Protein AF-A0A3D3JLF5-F1 (afdb_monomer)

Foldseek 3Di:
DEPVPDDPVRNLVLLVQLVNAADEQDDEQADPDPPDHSCVSQCVSQVVRVVVCVVHRYYYYDGDHEDDDVVRPVPPGTHYDDPVVRVVVVVVCVVVVDSPNDDPPPDD

Sequence (108 aa):
MRWESLTMPDFARAVIDCDGVGIIPIGVLEPHSTHMPLGTDMFESHWVACKAAEREPALVFPQYCWGINHEAMHLPGSLVIKADEATGAMMREFQGAALRPVNPWVQD

Structure (mmCIF, N/CA/C/O backbone):
data_AF-A0A3D3JLF5-F1
#
_entry.id   AF-A0A3D3JLF5-F1
#
loop_
_atom_site.group_PDB
_atom_site.id
_atom_site.type_symbol
_atom_site.label_atom_id
_atom_site.label_alt_id
_atom_site.label_comp_id
_atom_site.label_asym_id
_atom_site.label_entity_id
_atom_site.label_seq_id
_atom_site.pdbx_PDB_ins_code
_atom_site.Cartn_x
_atom_site.Cartn_y
_atom_site.Cartn_z
_atom_site.occupancy
_atom_site.B_iso_or_equiv
_atom_site.auth_seq_id
_atom_site.auth_comp_id
_atom_site.auth_asym_id
_atom_site.auth_atom_id
_atom_site.pdbx_PDB_model_num
ATOM 1 N N . MET A 1 1 ? -4.258 -3.089 9.757 1.00 90.25 1 MET A N 1
ATOM 2 C CA . MET A 1 1 ? -5.437 -3.884 9.355 1.00 90.25 1 MET A CA 1
ATOM 3 C C . MET A 1 1 ? -5.665 -3.710 7.855 1.00 90.25 1 MET A C 1
ATOM 5 O O . MET A 1 1 ? -5.924 -2.593 7.439 1.00 90.25 1 MET A O 1
ATOM 9 N N . ARG A 1 2 ? -5.454 -4.748 7.031 1.00 95.56 2 ARG A N 1
ATOM 10 C CA . ARG A 1 2 ? -5.474 -4.633 5.555 1.00 95.56 2 ARG A CA 1
ATOM 11 C C . ARG A 1 2 ? -6.904 -4.572 5.027 1.00 95.56 2 ARG A C 1
ATOM 13 O O . ARG A 1 2 ? -7.624 -5.553 5.194 1.00 95.56 2 ARG A O 1
ATOM 20 N N . TRP A 1 3 ? -7.294 -3.457 4.414 1.00 93.50 3 TRP A N 1
ATOM 21 C CA . TRP A 1 3 ? -8.661 -3.210 3.949 1.00 93.50 3 TRP A CA 1
ATOM 22 C C . TRP A 1 3 ? -9.144 -4.302 2.996 1.00 93.50 3 TRP A C 1
ATOM 24 O O . TRP A 1 3 ? -10.218 -4.862 3.189 1.00 93.50 3 TRP A O 1
ATOM 34 N N . GLU A 1 4 ? -8.349 -4.635 1.982 1.00 93.56 4 GLU A N 1
ATOM 35 C CA . GLU A 1 4 ? -8.694 -5.580 0.915 1.00 93.56 4 GLU A CA 1
ATOM 36 C C . GLU A 1 4 ? -8.942 -7.015 1.399 1.00 93.56 4 GLU A C 1
ATOM 38 O O . GLU A 1 4 ? -9.464 -7.836 0.64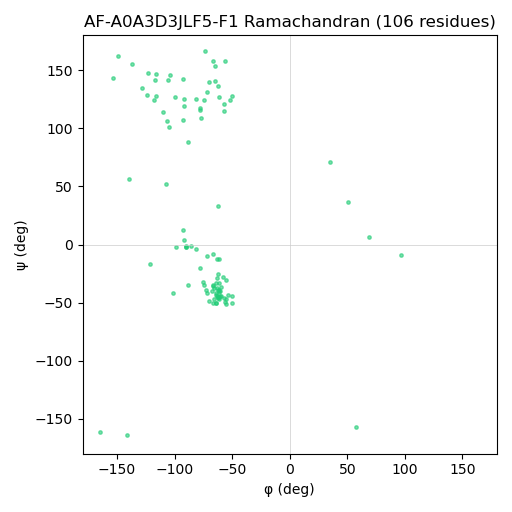8 1.00 93.56 4 GLU A O 1
ATOM 43 N N . SER A 1 5 ? -8.573 -7.313 2.645 1.00 96.38 5 SER A N 1
ATOM 44 C CA . SER A 1 5 ? -8.777 -8.615 3.277 1.00 96.38 5 SER A CA 1
ATOM 45 C C . SER A 1 5 ? -10.008 -8.663 4.189 1.00 96.38 5 SER A C 1
ATOM 47 O O . SER A 1 5 ? -10.272 -9.712 4.774 1.00 96.38 5 SER A O 1
ATOM 49 N N . LEU A 1 6 ? -10.734 -7.554 4.358 1.00 94.62 6 LEU A N 1
ATOM 50 C CA . LEU A 1 6 ? -11.903 -7.469 5.235 1.00 94.62 6 LEU A CA 1
ATOM 51 C C . LEU A 1 6 ? -13.194 -7.751 4.465 1.00 94.62 6 LEU A C 1
ATOM 53 O O . LEU A 1 6 ? -13.378 -7.309 3.330 1.00 94.62 6 LEU A O 1
ATOM 57 N N . THR A 1 7 ? -14.129 -8.443 5.113 1.00 94.62 7 THR A N 1
ATOM 58 C CA . THR A 1 7 ? -15.521 -8.457 4.653 1.00 94.62 7 THR A CA 1
ATOM 59 C C . THR A 1 7 ? -16.191 -7.114 4.965 1.00 94.62 7 THR A C 1
ATOM 61 O O . THR A 1 7 ? -15.667 -6.312 5.736 1.00 94.62 7 THR A O 1
ATOM 64 N N . MET A 1 8 ? -17.366 -6.845 4.387 1.00 92.06 8 MET A N 1
ATOM 65 C CA . MET A 1 8 ? -18.092 -5.595 4.658 1.00 92.06 8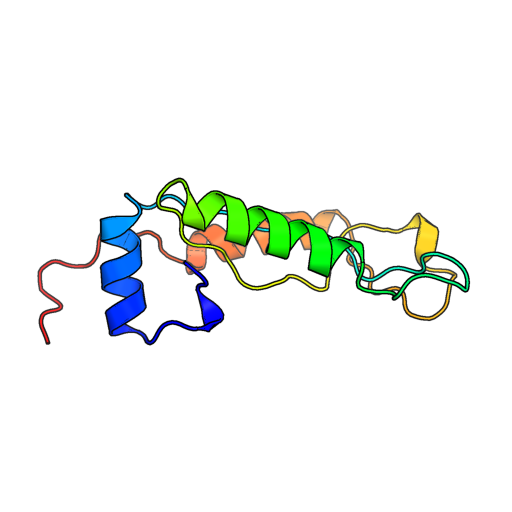 MET A CA 1
ATOM 66 C C . MET A 1 8 ? -18.367 -5.372 6.166 1.00 92.06 8 MET A C 1
ATOM 68 O O . MET A 1 8 ? -18.059 -4.279 6.648 1.00 92.06 8 MET A O 1
ATOM 72 N N . PRO A 1 9 ? -18.857 -6.367 6.939 1.00 92.69 9 PRO A N 1
ATOM 73 C CA . PRO A 1 9 ? -19.035 -6.198 8.384 1.00 92.69 9 PRO A CA 1
ATOM 74 C C . PRO A 1 9 ? -17.718 -5.974 9.138 1.00 92.69 9 PRO A C 1
ATOM 76 O O . PRO A 1 9 ? -17.648 -5.097 10.002 1.00 92.69 9 PRO A O 1
ATOM 79 N N . ASP A 1 10 ? -16.658 -6.710 8.783 1.00 94.81 10 ASP A N 1
ATOM 80 C CA . ASP A 1 10 ? -15.340 -6.543 9.412 1.00 94.81 10 ASP A CA 1
ATOM 81 C C . ASP A 1 10 ? -14.769 -5.150 9.139 1.00 94.81 10 ASP A C 1
ATOM 83 O O . ASP A 1 10 ? -14.172 -4.539 10.021 1.00 94.81 10 ASP A O 1
ATOM 87 N N . PHE A 1 11 ? -14.995 -4.615 7.938 1.00 92.56 11 PHE A N 1
ATOM 88 C CA . PHE A 1 11 ? -14.612 -3.257 7.581 1.00 92.56 11 PHE A CA 1
ATOM 89 C C . PHE A 1 11 ? -15.352 -2.209 8.425 1.00 92.56 11 PHE A C 1
ATOM 91 O O . PHE A 1 11 ? -14.733 -1.278 8.937 1.00 92.56 11 PHE A O 1
ATOM 98 N N . ALA A 1 12 ? -16.660 -2.360 8.640 1.00 89.81 12 ALA A N 1
ATOM 99 C CA . ALA A 1 12 ? -17.405 -1.43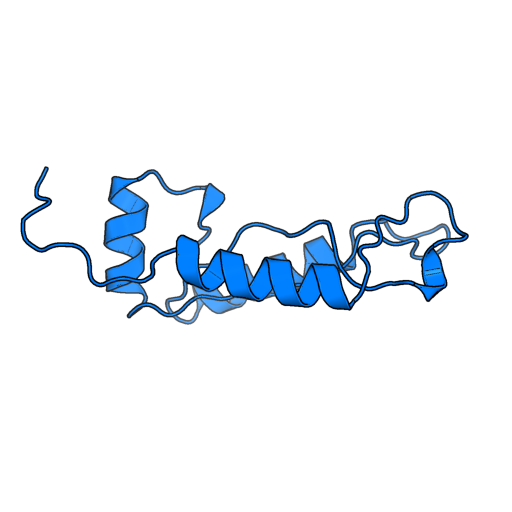5 9.497 1.00 89.81 12 ALA A CA 1
ATOM 100 C C . ALA A 1 12 ? -16.874 -1.438 10.944 1.00 89.81 12 ALA A C 1
ATOM 102 O O . ALA A 1 12 ? -16.755 -0.380 11.564 1.00 89.81 12 ALA A O 1
ATOM 103 N N . ARG A 1 13 ? -16.506 -2.616 11.468 1.00 92.69 13 ARG A N 1
ATOM 104 C CA . ARG A 1 13 ? -15.871 -2.750 12.787 1.00 92.69 13 ARG A CA 1
ATOM 105 C C . ARG A 1 13 ? -14.486 -2.103 12.819 1.00 92.69 13 ARG A C 1
ATOM 107 O O . ARG A 1 13 ? -14.202 -1.316 13.715 1.00 92.69 13 ARG A O 1
ATOM 114 N N . ALA A 1 14 ? -13.675 -2.381 11.804 1.00 93.19 14 ALA A N 1
ATOM 115 C CA . ALA A 1 14 ? -12.330 -1.854 11.633 1.00 93.19 14 ALA A CA 1
ATOM 116 C C . ALA A 1 14 ? -12.253 -0.329 11.702 1.00 93.19 14 ALA A C 1
ATOM 118 O O . ALA A 1 14 ? -11.348 0.216 12.329 1.00 93.19 14 ALA A O 1
ATOM 119 N N . VAL A 1 15 ? -13.198 0.362 11.058 1.00 90.69 15 VAL A N 1
ATOM 120 C CA . VAL A 1 15 ? -13.260 1.830 11.054 1.00 90.69 15 VAL A CA 1
ATOM 121 C C . VAL A 1 15 ? -13.416 2.376 12.473 1.00 90.69 15 VAL A C 1
ATOM 123 O O . VAL A 1 15 ? -12.780 3.372 12.807 1.00 90.69 15 VAL A O 1
ATOM 126 N N . ILE A 1 16 ? -14.224 1.718 13.308 1.00 91.38 16 ILE A N 1
ATOM 127 C CA . ILE A 1 16 ? -14.421 2.100 14.712 1.00 91.38 16 ILE A CA 1
ATOM 128 C C . ILE A 1 16 ? -13.150 1.812 15.517 1.00 91.38 16 ILE A C 1
ATOM 130 O O . ILE A 1 16 ? -12.669 2.689 16.227 1.00 91.38 16 ILE A O 1
ATOM 134 N N . ASP A 1 17 ? -12.587 0.610 15.375 1.00 92.38 17 ASP A N 1
ATOM 135 C CA . ASP A 1 17 ? -11.396 0.182 16.121 1.00 92.38 17 ASP A CA 1
ATOM 136 C C . ASP A 1 17 ? -10.157 1.035 15.794 1.00 92.38 17 ASP A C 1
ATOM 138 O O . ASP A 1 17 ? -9.274 1.202 16.633 1.00 92.38 17 ASP A O 1
ATOM 142 N N . CYS A 1 18 ? -10.097 1.584 14.578 1.00 92.75 18 CYS A N 1
ATOM 143 C CA . CYS A 1 18 ? -9.029 2.473 14.127 1.00 92.75 18 CYS A CA 1
ATOM 144 C C . CYS A 1 18 ? -9.329 3.964 14.363 1.00 92.75 18 CYS A C 1
ATOM 146 O O . CYS A 1 18 ? -8.558 4.793 13.894 1.00 92.75 18 CYS A O 1
ATOM 148 N N . ASP A 1 19 ? -10.442 4.331 15.009 1.00 90.00 19 ASP A N 1
ATOM 149 C CA . ASP A 1 19 ? -10.892 5.730 15.175 1.00 90.00 19 ASP A CA 1
ATOM 150 C C . ASP A 1 19 ? -10.915 6.524 13.850 1.00 90.00 19 ASP A C 1
ATOM 152 O O . ASP A 1 19 ? -10.532 7.690 13.755 1.00 90.00 19 ASP A O 1
ATOM 156 N N . GLY A 1 20 ? -11.292 5.847 12.763 1.00 87.25 20 GLY A N 1
ATOM 157 C CA . GLY A 1 20 ? -11.272 6.410 11.414 1.00 87.25 20 GLY A CA 1
ATOM 158 C C . GLY A 1 20 ? -9.875 6.678 10.836 1.00 87.25 20 GLY A C 1
ATOM 159 O O . GLY A 1 20 ? -9.779 7.235 9.744 1.00 87.25 20 GLY A O 1
ATOM 160 N N . VAL A 1 21 ? -8.787 6.288 11.502 1.00 91.88 21 VAL A N 1
ATOM 161 C CA . VAL A 1 21 ? -7.421 6.466 10.993 1.00 91.88 21 VAL A CA 1
ATOM 162 C C . VAL A 1 21 ? -7.133 5.466 9.873 1.00 91.88 21 VAL A C 1
ATOM 164 O O . VAL A 1 21 ? -7.238 4.247 10.040 1.00 91.88 21 VAL A O 1
ATOM 167 N N . GLY A 1 22 ? -6.724 5.996 8.719 1.00 92.19 22 GLY A N 1
ATOM 168 C CA . GLY A 1 22 ? -6.309 5.224 7.552 1.00 92.19 22 GLY A CA 1
ATOM 169 C C . GLY A 1 22 ? -4.894 5.573 7.089 1.00 92.19 22 GLY A C 1
ATOM 170 O O . GLY A 1 22 ? -4.465 6.722 7.185 1.00 92.19 22 GLY A O 1
ATOM 171 N N . ILE A 1 23 ? -4.179 4.583 6.554 1.00 93.69 23 ILE A N 1
ATOM 172 C CA . ILE A 1 23 ? -2.869 4.731 5.915 1.00 93.69 23 ILE A CA 1
ATOM 173 C C . ILE A 1 23 ? -3.014 4.360 4.445 1.00 93.69 23 ILE A C 1
ATOM 175 O O . ILE A 1 23 ? -3.471 3.266 4.116 1.00 93.69 23 ILE A O 1
ATOM 179 N N . ILE A 1 24 ? -2.568 5.254 3.568 1.00 91.75 24 ILE A N 1
ATOM 180 C CA . ILE A 1 24 ? -2.529 5.026 2.125 1.00 91.75 24 ILE A CA 1
ATOM 181 C C . ILE A 1 24 ? -1.076 4.814 1.717 1.00 91.75 24 ILE A C 1
ATOM 183 O O . ILE A 1 24 ? -0.296 5.771 1.714 1.00 91.75 24 ILE A O 1
ATOM 187 N N . PR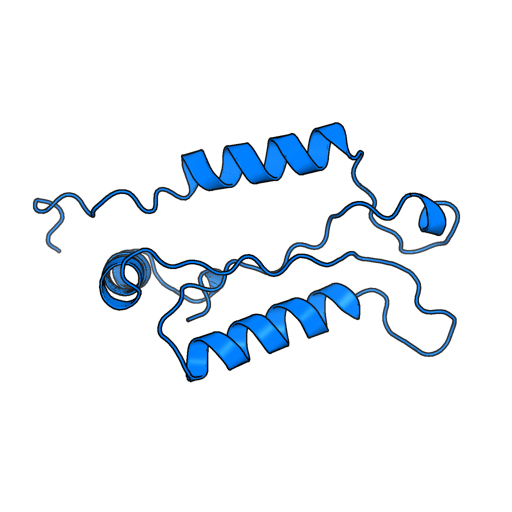O A 1 25 ? -0.687 3.570 1.404 1.00 92.69 25 PRO A N 1
ATOM 188 C CA . PRO A 1 25 ? 0.650 3.290 0.919 1.00 92.69 25 PRO A CA 1
ATOM 189 C C . PRO A 1 25 ? 0.754 3.698 -0.552 1.00 92.69 25 PRO A C 1
ATOM 191 O O . PRO A 1 25 ? 0.178 3.055 -1.428 1.00 92.69 25 PRO A O 1
ATOM 194 N N . ILE A 1 26 ? 1.489 4.777 -0.815 1.00 89.94 26 ILE A N 1
ATOM 195 C CA . ILE A 1 26 ? 1.764 5.260 -2.170 1.00 89.94 26 ILE A CA 1
ATOM 196 C C . ILE A 1 26 ? 3.161 4.811 -2.596 1.00 89.94 26 ILE A C 1
ATOM 198 O O . ILE A 1 26 ? 4.145 5.078 -1.907 1.00 89.94 26 ILE A O 1
ATOM 202 N N . GLY A 1 27 ? 3.226 4.170 -3.759 1.00 90.56 27 GLY A N 1
ATOM 203 C CA . GLY A 1 27 ? 4.450 3.853 -4.487 1.00 90.56 27 GLY A CA 1
ATOM 204 C C . GLY A 1 27 ? 4.225 4.026 -5.989 1.00 90.56 27 GLY A C 1
ATOM 205 O O . GLY A 1 27 ? 3.242 4.639 -6.411 1.00 90.56 27 GLY A O 1
ATOM 206 N N . VAL A 1 28 ? 5.119 3.468 -6.799 1.00 92.38 28 VAL A N 1
ATOM 207 C CA . VAL A 1 28 ? 4.994 3.417 -8.262 1.00 92.38 28 VAL A CA 1
ATOM 208 C C . VAL A 1 28 ? 5.395 2.039 -8.778 1.00 92.38 28 VAL A C 1
ATOM 210 O O . VAL A 1 28 ? 6.150 1.315 -8.131 1.00 92.38 28 VAL A O 1
ATOM 213 N N . LEU A 1 29 ? 4.878 1.670 -9.950 1.00 93.94 29 LEU A N 1
ATOM 214 C CA . LEU A 1 29 ? 5.401 0.543 -10.713 1.00 93.94 29 LEU A CA 1
ATOM 215 C C . LEU A 1 29 ? 6.446 1.090 -11.685 1.00 93.94 29 LEU A C 1
ATOM 217 O O . LEU A 1 29 ? 6.098 1.779 -12.652 1.00 93.94 29 LEU A O 1
ATOM 221 N N . GLU A 1 30 ? 7.719 0.827 -11.409 1.00 94.56 30 GLU A N 1
ATOM 222 C CA . GLU A 1 30 ? 8.828 1.425 -12.147 1.00 94.56 30 GLU A CA 1
ATOM 223 C C . GLU A 1 30 ? 10.062 0.521 -12.228 1.00 94.56 30 GLU A C 1
ATOM 225 O O . GLU A 1 30 ? 10.189 -0.422 -11.462 1.00 94.56 30 GLU A O 1
ATOM 230 N N . PRO A 1 31 ? 10.995 0.766 -13.156 1.00 95.00 31 PRO A N 1
ATOM 231 C CA . PRO A 1 31 ? 12.179 -0.049 -13.325 1.00 95.00 31 PRO A CA 1
ATOM 232 C C . PRO A 1 31 ? 13.260 0.329 -12.317 1.00 95.00 31 PRO A C 1
ATOM 234 O O . PRO A 1 31 ? 13.772 1.445 -12.315 1.00 95.00 31 PRO A O 1
ATOM 237 N N . HIS A 1 32 ? 13.729 -0.668 -11.573 1.00 95.00 32 HIS A N 1
ATOM 238 C CA . HIS A 1 32 ? 14.846 -0.544 -10.639 1.00 95.00 32 HIS A CA 1
ATOM 239 C C . HIS A 1 32 ? 16.108 -1.239 -11.176 1.00 95.00 32 HIS A C 1
ATOM 241 O O . HIS A 1 32 ? 16.733 -2.075 -10.518 1.00 95.00 32 HIS A O 1
ATOM 247 N N . SER A 1 33 ? 16.494 -0.892 -12.411 1.00 92.06 33 SER A N 1
ATOM 248 C CA . SER A 1 33 ? 17.584 -1.549 -13.156 1.00 92.06 33 SER A CA 1
ATOM 249 C C . SER A 1 33 ? 17.339 -3.065 -13.331 1.00 92.06 33 SER A C 1
ATOM 251 O O . SER A 1 33 ? 16.200 -3.521 -13.344 1.00 92.06 33 SER A O 1
ATOM 253 N N . THR A 1 34 ? 18.385 -3.866 -13.546 1.00 94.88 34 THR A N 1
ATOM 254 C CA . THR A 1 34 ? 18.281 -5.297 -13.895 1.00 94.88 34 THR A CA 1
ATOM 255 C C . THR A 1 34 ? 18.156 -6.244 -12.700 1.00 94.88 34 THR A C 1
ATOM 257 O O . THR A 1 34 ? 18.096 -7.456 -12.894 1.00 94.88 34 THR A O 1
ATOM 260 N N . HIS A 1 35 ? 18.168 -5.726 -11.471 1.00 96.44 35 HIS A N 1
ATOM 261 C CA . HIS A 1 35 ? 18.363 -6.533 -10.263 1.00 96.44 35 HIS A CA 1
ATOM 262 C C . HIS A 1 35 ? 17.215 -6.442 -9.254 1.00 96.44 35 HIS A C 1
ATOM 264 O O . HIS A 1 35 ? 17.131 -7.306 -8.383 1.00 96.44 35 HIS A O 1
ATOM 270 N N . MET A 1 36 ? 16.338 -5.440 -9.360 1.00 97.38 36 MET A N 1
ATOM 271 C CA . MET A 1 36 ? 15.178 -5.293 -8.482 1.00 97.38 36 MET A CA 1
ATOM 272 C C . MET A 1 36 ? 13.859 -5.411 -9.264 1.00 97.38 36 MET A C 1
ATOM 274 O O . MET A 1 36 ? 13.800 -5.030 -10.436 1.00 97.38 36 MET A O 1
ATOM 278 N N . PRO A 1 37 ? 12.796 -5.965 -8.648 1.00 96.75 37 PRO A N 1
ATOM 279 C CA . PRO A 1 37 ? 11.474 -6.045 -9.265 1.00 96.75 37 PRO A CA 1
ATOM 280 C C . PRO A 1 37 ? 10.846 -4.670 -9.509 1.00 96.75 37 PRO A C 1
ATOM 282 O O . PRO A 1 37 ? 11.058 -3.745 -8.733 1.00 96.75 37 PRO A O 1
ATOM 285 N N . LEU A 1 38 ? 9.957 -4.583 -10.504 1.00 95.62 38 LEU A N 1
ATOM 286 C CA . LEU A 1 38 ? 9.287 -3.325 -10.863 1.00 95.62 38 LEU A CA 1
ATOM 287 C C . LEU A 1 38 ? 8.398 -2.735 -9.750 1.00 95.62 38 LEU A C 1
ATOM 289 O O . LEU A 1 38 ? 8.088 -1.550 -9.728 1.00 95.62 38 LEU A O 1
ATOM 293 N N . GLY A 1 39 ? 7.906 -3.596 -8.859 1.00 95.12 39 GLY A N 1
ATOM 294 C CA . GLY A 1 39 ? 6.964 -3.231 -7.800 1.00 95.12 39 GLY A CA 1
ATOM 295 C C . GLY A 1 39 ? 7.623 -2.867 -6.475 1.00 95.12 39 GLY A C 1
ATOM 296 O O . GLY A 1 39 ? 6.916 -2.832 -5.472 1.00 95.12 39 GLY A O 1
ATOM 297 N N . THR A 1 40 ? 8.945 -2.661 -6.440 1.00 95.81 40 THR A N 1
ATOM 298 C CA . THR A 1 40 ? 9.702 -2.467 -5.189 1.00 95.81 40 THR A CA 1
ATOM 299 C C . THR A 1 40 ? 9.058 -1.402 -4.299 1.00 95.81 40 THR A C 1
ATOM 301 O O . THR A 1 40 ? 8.723 -1.689 -3.151 1.00 95.81 40 THR A O 1
ATOM 304 N N . ASP A 1 41 ? 8.750 -0.228 -4.847 1.00 94.62 41 ASP A N 1
ATOM 305 C CA . ASP A 1 41 ? 8.147 0.880 -4.100 1.00 94.62 41 ASP A CA 1
ATOM 306 C C . ASP A 1 41 ? 6.760 0.535 -3.539 1.00 94.62 41 ASP A C 1
ATOM 308 O O . ASP A 1 41 ? 6.420 0.888 -2.407 1.00 94.62 41 ASP A O 1
ATOM 312 N N . MET A 1 42 ? 5.945 -0.188 -4.312 1.00 93.88 42 MET A N 1
ATOM 313 C CA . MET A 1 42 ? 4.615 -0.632 -3.883 1.00 93.88 42 MET A CA 1
ATOM 314 C C . MET A 1 42 ? 4.698 -1.671 -2.762 1.00 93.88 42 MET A C 1
ATOM 316 O O . MET A 1 42 ? 3.881 -1.677 -1.836 1.00 93.88 42 MET A O 1
ATOM 320 N N . PHE A 1 43 ? 5.661 -2.589 -2.864 1.00 95.56 43 PHE A N 1
ATOM 321 C CA . PHE A 1 43 ? 5.872 -3.633 -1.871 1.00 95.56 43 PHE A CA 1
ATOM 322 C C . PHE A 1 43 ? 6.344 -3.030 -0.557 1.00 95.56 43 PHE A C 1
ATOM 324 O O . PHE A 1 43 ? 5.725 -3.290 0.474 1.00 95.56 43 PHE A O 1
ATOM 331 N N . GLU A 1 44 ? 7.365 -2.178 -0.604 1.00 96.19 44 GLU A N 1
ATOM 332 C CA . GLU A 1 44 ? 7.938 -1.542 0.580 1.00 96.19 44 GLU A CA 1
ATOM 333 C C . GLU A 1 44 ? 6.935 -0.613 1.268 1.00 96.19 44 GLU A C 1
ATOM 335 O O . GLU A 1 44 ? 6.682 -0.763 2.465 1.00 96.19 44 GLU A O 1
ATOM 340 N N . SER A 1 45 ? 6.288 0.295 0.528 1.00 95.69 45 SER A N 1
ATOM 341 C CA . SER A 1 45 ? 5.328 1.249 1.109 1.00 95.69 45 SER A CA 1
ATOM 342 C C . SER A 1 45 ? 4.184 0.549 1.848 1.00 95.69 45 SER A C 1
ATOM 344 O O . SER A 1 45 ? 3.862 0.895 2.988 1.00 95.69 45 SER A O 1
ATOM 346 N N . HIS A 1 46 ? 3.594 -0.482 1.246 1.00 96.38 46 HIS A N 1
ATOM 347 C CA . HIS A 1 46 ? 2.507 -1.231 1.869 1.00 96.38 46 HIS A CA 1
ATOM 348 C C . HIS A 1 46 ? 2.985 -2.163 2.978 1.00 96.38 46 HIS A C 1
ATOM 350 O O . HIS A 1 46 ? 2.283 -2.315 3.979 1.00 96.38 46 HIS A O 1
ATOM 356 N N . TRP A 1 47 ? 4.170 -2.765 2.850 1.00 97.12 47 TRP A N 1
ATOM 357 C CA . TRP A 1 47 ? 4.748 -3.561 3.929 1.00 97.12 47 TRP A CA 1
ATOM 358 C C . TRP A 1 47 ? 4.983 -2.701 5.174 1.00 97.12 47 TRP A C 1
ATOM 360 O O . TRP A 1 47 ? 4.551 -3.080 6.265 1.00 97.12 47 TRP A O 1
ATOM 370 N N . VAL A 1 48 ? 5.568 -1.509 5.013 1.00 97.38 48 VAL A N 1
ATOM 371 C CA . VAL A 1 48 ? 5.767 -0.547 6.107 1.00 97.38 48 VAL A CA 1
ATOM 372 C C . VAL A 1 48 ? 4.428 -0.100 6.693 1.00 97.38 48 VAL A C 1
ATOM 374 O O . VAL A 1 48 ? 4.278 -0.109 7.915 1.00 97.38 48 VAL A O 1
ATOM 377 N N . ALA A 1 49 ? 3.434 0.225 5.861 1.00 97.31 49 ALA A N 1
ATOM 378 C CA . ALA A 1 49 ? 2.095 0.595 6.328 1.00 97.31 49 ALA A CA 1
ATOM 379 C C . ALA A 1 49 ? 1.438 -0.528 7.149 1.00 97.31 49 ALA A C 1
ATOM 381 O O . ALA A 1 49 ? 0.910 -0.283 8.235 1.00 97.31 49 ALA A O 1
ATOM 382 N N . CYS A 1 50 ? 1.529 -1.775 6.681 1.00 97.31 50 CYS A N 1
ATOM 383 C CA . CYS A 1 50 ? 1.052 -2.943 7.420 1.00 97.31 50 CYS A CA 1
ATOM 384 C C . CYS A 1 50 ? 1.777 -3.100 8.759 1.00 97.31 50 CYS A C 1
ATOM 386 O O . CYS A 1 50 ? 1.123 -3.329 9.774 1.00 97.31 50 CYS A O 1
ATOM 388 N N . LYS A 1 51 ? 3.104 -2.932 8.783 1.00 98.06 51 LYS A N 1
ATOM 389 C CA . LYS A 1 51 ? 3.912 -3.023 10.007 1.00 98.06 51 LYS A CA 1
ATOM 390 C C . LYS A 1 51 ? 3.628 -1.903 11.000 1.00 98.06 51 LYS A C 1
ATOM 392 O O . LYS A 1 51 ? 3.658 -2.149 12.204 1.00 98.06 51 LYS A O 1
ATOM 397 N N . ALA A 1 52 ? 3.326 -0.699 10.525 1.00 97.25 52 ALA A N 1
ATOM 398 C CA . ALA A 1 52 ? 2.847 0.385 11.375 1.00 97.25 52 ALA A CA 1
ATOM 399 C C . ALA A 1 52 ? 1.488 0.026 11.993 1.00 97.25 52 ALA A C 1
ATOM 401 O O . ALA A 1 52 ? 1.313 0.160 13.201 1.00 97.25 52 ALA A O 1
ATOM 402 N N . ALA A 1 53 ? 0.581 -0.538 11.192 1.00 96.75 53 ALA A N 1
ATOM 403 C CA . ALA A 1 53 ? -0.749 -0.942 11.636 1.00 96.75 53 ALA A CA 1
ATOM 404 C C . ALA A 1 53 ? -0.780 -2.185 12.553 1.00 96.75 53 ALA A C 1
ATOM 406 O O . ALA A 1 53 ? -1.829 -2.518 13.101 1.00 96.75 53 ALA A O 1
ATOM 407 N N . GLU A 1 54 ? 0.342 -2.900 12.696 1.00 95.75 54 GLU A N 1
ATOM 408 C CA . GLU A 1 54 ? 0.544 -3.920 13.739 1.00 95.75 54 GLU A CA 1
ATOM 409 C C . GLU A 1 54 ? 0.871 -3.291 15.105 1.00 95.75 54 GLU A C 1
ATOM 411 O O . GLU A 1 54 ? 0.729 -3.956 16.129 1.00 95.75 54 GLU A O 1
ATOM 416 N N . ARG A 1 55 ? 1.339 -2.034 15.130 1.00 96.94 55 ARG A N 1
ATOM 417 C CA . ARG A 1 55 ? 1.757 -1.318 16.346 1.00 96.94 55 ARG A CA 1
ATOM 418 C C . ARG A 1 55 ? 0.704 -0.332 16.832 1.00 96.94 55 ARG A C 1
ATOM 420 O O . ARG A 1 55 ? 0.472 -0.261 18.029 1.00 96.94 55 ARG A O 1
ATOM 427 N N . GLU A 1 56 ? 0.085 0.393 15.907 1.00 96.62 56 GLU A N 1
ATOM 428 C CA . GLU A 1 56 ? -0.958 1.380 16.185 1.00 96.62 56 GLU A CA 1
ATOM 429 C C . GLU A 1 56 ? -2.180 1.103 15.299 1.00 96.62 56 GLU A C 1
ATOM 431 O O . GLU A 1 56 ? -2.001 0.855 14.103 1.00 96.62 56 GLU A O 1
ATOM 436 N N . PRO A 1 57 ? -3.416 1.122 15.833 1.00 94.94 57 PRO A N 1
ATOM 437 C CA . PRO A 1 57 ? -4.615 0.846 15.047 1.00 94.94 57 PRO A CA 1
ATOM 438 C C . PRO A 1 57 ? -4.763 1.785 13.845 1.00 94.94 57 PRO A C 1
ATOM 440 O O . PRO A 1 57 ? -4.946 2.991 13.990 1.00 94.94 57 PRO A O 1
ATOM 443 N N . ALA A 1 58 ? -4.692 1.212 12.643 1.00 96.12 58 ALA A N 1
ATOM 444 C CA . ALA A 1 58 ? -4.970 1.910 11.397 1.00 96.12 58 ALA A CA 1
ATOM 445 C C . ALA A 1 58 ? -5.454 0.949 10.299 1.00 96.12 58 ALA A C 1
ATOM 447 O O . ALA A 1 58 ? -4.962 -0.186 10.147 1.00 96.12 58 ALA A O 1
ATOM 448 N N . LEU A 1 59 ? -6.393 1.437 9.488 1.00 95.31 59 LEU A N 1
ATOM 449 C CA . LEU A 1 59 ? -6.833 0.793 8.254 1.00 95.31 59 LEU A CA 1
ATOM 450 C C . LEU A 1 59 ? -5.811 1.056 7.148 1.00 95.31 59 LEU A C 1
ATOM 452 O O . LEU A 1 59 ? -5.582 2.194 6.755 1.00 95.31 59 LEU A O 1
ATOM 456 N N . VAL A 1 60 ? -5.192 0.003 6.629 1.00 95.81 60 VAL A N 1
ATOM 457 C CA . VAL A 1 60 ? -4.242 0.103 5.518 1.00 95.81 60 VAL A CA 1
ATOM 458 C C . VAL A 1 60 ? -5.013 -0.093 4.226 1.00 95.81 60 VAL A C 1
ATOM 460 O O . VAL A 1 60 ? -5.639 -1.137 4.039 1.00 95.81 60 VAL A O 1
ATOM 463 N N . PHE A 1 61 ? -4.987 0.917 3.363 1.00 93.69 61 PHE A N 1
ATOM 464 C CA . PHE A 1 61 ? -5.592 0.852 2.039 1.00 93.69 61 PHE A CA 1
ATOM 465 C C . PHE A 1 61 ? -4.855 -0.167 1.155 1.00 93.69 61 PHE A C 1
ATOM 467 O O . PHE A 1 61 ? -3.678 -0.452 1.405 1.00 93.69 61 PHE A O 1
ATOM 474 N N . PRO A 1 62 ? -5.518 -0.685 0.105 1.00 91.44 62 PRO A N 1
ATOM 475 C CA . PRO A 1 62 ? -4.881 -1.596 -0.836 1.00 91.44 62 PRO A CA 1
ATOM 476 C C . PRO A 1 62 ? -3.626 -0.985 -1.474 1.00 91.44 62 PRO A C 1
ATOM 478 O O . PRO A 1 62 ? -3.478 0.233 -1.566 1.00 91.44 62 PRO A O 1
ATOM 481 N N . GLN A 1 63 ? -2.732 -1.840 -1.972 1.00 89.06 63 GLN A N 1
ATOM 482 C CA . GLN A 1 63 ? -1.584 -1.397 -2.767 1.00 89.06 63 GLN A CA 1
ATOM 483 C C . GLN A 1 63 ? -2.025 -0.695 -4.054 1.00 89.06 63 GLN A C 1
ATOM 485 O O . GLN A 1 63 ? -2.737 -1.276 -4.873 1.00 89.06 63 GLN A O 1
ATOM 490 N N . TYR A 1 64 ? -1.509 0.512 -4.272 1.00 84.56 64 TYR A N 1
ATOM 491 C CA . TYR A 1 64 ? -1.685 1.258 -5.513 1.00 84.56 64 TYR A CA 1
ATOM 492 C C . TYR A 1 64 ? -0.544 0.958 -6.479 1.00 84.56 64 TYR A C 1
ATOM 494 O O . TYR A 1 64 ? 0.622 1.125 -6.132 1.00 84.56 64 TYR A O 1
ATOM 502 N N . CYS A 1 65 ? -0.870 0.518 -7.698 1.00 81.94 65 CYS A N 1
ATOM 503 C CA . CYS A 1 65 ? 0.133 0.265 -8.740 1.00 81.94 65 CYS A CA 1
ATOM 504 C C . CYS A 1 65 ? 0.441 1.473 -9.622 1.00 81.94 65 CYS A C 1
ATOM 506 O O . CYS A 1 65 ? 1.293 1.396 -10.505 1.00 81.94 65 CYS A O 1
ATOM 508 N N . TRP A 1 66 ? -0.246 2.584 -9.387 1.00 80.00 66 TRP A N 1
ATOM 509 C CA . TRP A 1 66 ? -0.111 3.805 -10.154 1.00 80.00 66 TRP A CA 1
ATOM 510 C C . TRP A 1 66 ? 0.404 4.944 -9.285 1.00 80.00 66 TRP A C 1
ATOM 512 O O . TRP A 1 66 ? -0.024 5.134 -8.149 1.00 80.00 66 TRP A O 1
ATOM 522 N N . GLY A 1 67 ? 1.268 5.759 -9.873 1.00 82.00 67 GLY A N 1
ATOM 523 C CA . GLY A 1 67 ? 1.725 6.999 -9.273 1.00 82.00 67 GLY A CA 1
ATOM 524 C C . GLY A 1 67 ? 2.392 7.888 -10.312 1.00 82.00 67 GLY A C 1
ATOM 525 O O . GLY A 1 67 ? 2.167 7.739 -11.518 1.00 82.00 67 GLY A O 1
ATOM 526 N N . ILE A 1 68 ? 3.178 8.844 -9.829 1.00 86.69 68 ILE A N 1
ATOM 527 C CA . ILE A 1 68 ? 3.829 9.854 -10.660 1.00 86.69 68 ILE A CA 1
ATOM 528 C C . ILE A 1 68 ? 5.314 9.497 -10.775 1.00 86.69 68 ILE A C 1
ATOM 530 O O . ILE A 1 68 ? 6.090 9.776 -9.870 1.00 86.69 68 ILE A O 1
ATOM 534 N N . ASN A 1 69 ? 5.709 8.906 -11.901 1.00 88.62 69 ASN A N 1
ATOM 535 C CA . ASN A 1 69 ? 7.095 8.545 -12.232 1.00 88.62 69 ASN A CA 1
ATOM 536 C C . ASN A 1 69 ? 7.405 8.844 -13.707 1.00 88.62 69 ASN A C 1
ATOM 538 O O . ASN A 1 69 ? 7.812 7.986 -14.491 1.00 88.62 69 ASN A O 1
ATOM 542 N N . HIS A 1 70 ? 7.202 10.101 -14.106 1.00 88.19 70 HIS A N 1
ATOM 543 C CA . HIS A 1 70 ? 7.401 10.547 -15.488 1.00 88.19 70 HIS A CA 1
ATOM 544 C C . HIS A 1 70 ? 8.801 10.242 -16.041 1.00 88.19 70 HIS A C 1
ATOM 546 O O . HIS A 1 70 ? 8.951 9.974 -17.234 1.00 88.19 70 HIS A O 1
ATOM 552 N N . GLU A 1 71 ? 9.812 10.228 -15.178 1.00 89.25 71 GLU A N 1
ATOM 553 C CA . GLU A 1 71 ? 11.199 9.972 -15.561 1.00 89.25 71 GLU A CA 1
ATOM 554 C C . GLU A 1 71 ? 11.396 8.560 -16.122 1.00 89.25 71 GLU A C 1
ATOM 556 O O . GLU A 1 71 ? 12.151 8.374 -17.074 1.00 89.25 71 GLU A O 1
ATOM 561 N N . ALA A 1 72 ? 10.643 7.580 -15.620 1.00 90.00 72 ALA A N 1
ATOM 562 C CA . ALA A 1 72 ? 10.739 6.184 -16.027 1.00 90.00 72 ALA A CA 1
ATOM 563 C C . ALA A 1 72 ? 9.814 5.808 -17.200 1.00 90.00 72 ALA A C 1
ATOM 565 O O . ALA A 1 72 ? 9.849 4.667 -17.659 1.00 90.00 72 ALA A O 1
ATOM 566 N N . MET A 1 73 ? 9.000 6.732 -17.734 1.00 91.06 73 MET A N 1
ATOM 567 C CA . MET A 1 73 ? 8.017 6.436 -18.800 1.00 91.06 73 MET A CA 1
ATOM 568 C C . MET A 1 73 ? 8.626 5.839 -20.071 1.00 91.06 73 MET A C 1
ATOM 570 O O . MET A 1 73 ? 7.952 5.132 -20.813 1.00 91.06 73 MET A O 1
ATOM 574 N N . HIS A 1 74 ? 9.887 6.160 -20.350 1.00 92.56 74 HIS A N 1
ATOM 575 C CA . HIS A 1 74 ? 10.592 5.686 -21.536 1.00 92.56 74 HIS A CA 1
ATOM 576 C C . HIS A 1 74 ? 11.152 4.262 -21.376 1.00 92.56 74 HIS A C 1
ATOM 578 O O . HIS A 1 74 ? 11.719 3.717 -22.323 1.00 92.56 74 HIS A O 1
ATOM 584 N N . LEU A 1 75 ? 11.009 3.664 -20.190 1.00 94.50 75 LEU A N 1
ATOM 585 C CA . LEU A 1 75 ? 11.530 2.347 -19.855 1.00 94.50 75 LEU A CA 1
ATOM 586 C C 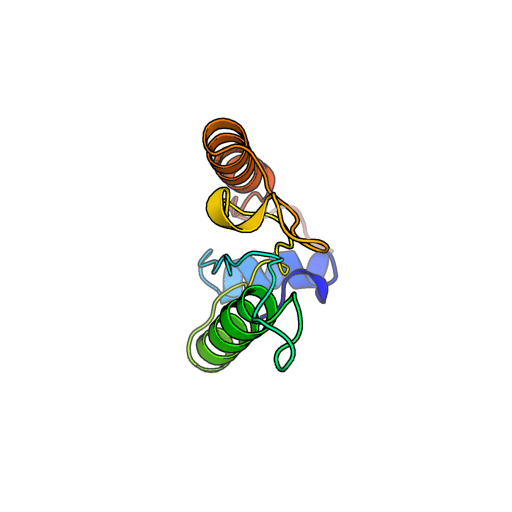. LEU A 1 75 ? 10.395 1.304 -19.798 1.00 94.50 75 LEU A C 1
ATOM 588 O O . LEU A 1 75 ? 9.300 1.608 -19.319 1.00 94.50 75 LEU A O 1
ATOM 592 N N . PRO A 1 76 ? 10.626 0.061 -20.266 1.00 93.62 76 PRO A N 1
ATOM 593 C CA . PRO A 1 76 ? 9.615 -0.993 -20.223 1.00 93.62 76 PRO A CA 1
ATOM 594 C C . PRO A 1 76 ? 9.202 -1.359 -18.793 1.00 93.62 76 PRO A C 1
ATOM 596 O O . PRO A 1 76 ? 10.054 -1.563 -17.932 1.00 93.62 76 PRO A O 1
ATOM 599 N N . GLY A 1 77 ? 7.895 -1.527 -18.575 1.00 91.56 77 GLY A N 1
ATOM 600 C CA . GLY A 1 77 ? 7.332 -1.971 -17.295 1.00 91.56 77 GLY A CA 1
ATOM 601 C C . GLY A 1 77 ? 6.831 -0.851 -16.381 1.00 91.56 77 GLY A C 1
ATOM 602 O O . GLY A 1 77 ? 6.148 -1.150 -15.405 1.00 91.56 77 GLY A O 1
ATOM 603 N N . SER A 1 78 ? 7.101 0.414 -16.710 1.00 92.50 78 SER A N 1
ATOM 604 C CA . SER A 1 78 ? 6.593 1.565 -15.958 1.00 92.50 78 SER A CA 1
ATOM 605 C C . SER A 1 78 ? 5.089 1.766 -16.165 1.00 92.50 78 SER A C 1
ATOM 607 O O . SER A 1 78 ? 4.627 1.832 -17.307 1.00 92.50 78 SER A O 1
ATOM 609 N N . LEU A 1 79 ? 4.332 1.936 -15.077 1.00 91.31 79 LEU A N 1
ATOM 610 C CA . LEU A 1 79 ? 2.942 2.405 -15.120 1.00 91.31 79 LEU A CA 1
ATOM 611 C C . LEU A 1 79 ? 2.864 3.817 -14.540 1.00 91.31 79 LEU A C 1
ATOM 613 O O . LEU A 1 79 ? 3.082 4.009 -13.347 1.00 91.31 79 LEU A O 1
ATOM 617 N N . VAL A 1 80 ? 2.531 4.793 -15.387 1.00 88.25 80 VAL A N 1
ATOM 618 C CA . VAL A 1 80 ? 2.613 6.217 -15.035 1.00 88.25 80 VAL A CA 1
ATOM 619 C C . VAL A 1 80 ? 1.265 6.897 -15.228 1.00 88.25 80 VAL A C 1
ATOM 621 O O . VAL A 1 80 ? 0.674 6.819 -16.307 1.00 88.25 80 VAL A O 1
ATOM 624 N N . ILE A 1 81 ? 0.799 7.602 -14.198 1.00 86.69 81 ILE A N 1
ATOM 625 C CA . ILE A 1 81 ? -0.366 8.492 -14.270 1.00 86.69 81 ILE A CA 1
ATOM 626 C C . ILE A 1 81 ? 0.111 9.947 -14.315 1.00 86.69 81 ILE A C 1
ATOM 628 O O . ILE A 1 81 ? 1.118 10.312 -13.706 1.00 86.69 81 ILE A O 1
ATOM 632 N N . LYS A 1 82 ? -0.618 10.805 -15.039 1.00 82.19 82 LYS A N 1
ATOM 633 C CA . LYS A 1 82 ? -0.345 12.248 -15.050 1.00 82.19 82 LYS A CA 1
ATOM 634 C C . LYS A 1 82 ? -0.585 12.851 -13.668 1.00 82.19 82 LYS A C 1
ATOM 636 O O . LYS A 1 82 ? -1.585 12.544 -13.026 1.00 82.19 82 LYS A O 1
ATOM 641 N N . ALA A 1 83 ? 0.271 13.778 -13.247 1.00 77.31 83 ALA A N 1
ATOM 642 C CA . ALA A 1 83 ? 0.190 14.391 -11.917 1.00 77.31 83 ALA A CA 1
ATOM 643 C C . ALA A 1 83 ? -1.213 14.922 -11.535 1.00 77.31 83 ALA A C 1
ATOM 645 O O . ALA A 1 83 ? -1.704 14.648 -10.435 1.00 77.31 83 ALA A O 1
ATOM 646 N N . ASP A 1 84 ? -1.893 15.609 -12.458 1.00 78.94 84 ASP A N 1
ATOM 647 C CA . ASP A 1 84 ? -3.239 16.155 -12.224 1.00 78.94 84 ASP A CA 1
ATOM 648 C C . ASP A 1 84 ? -4.301 15.055 -12.048 1.00 78.94 84 ASP A C 1
ATOM 650 O O . ASP A 1 84 ? -5.222 15.173 -11.234 1.00 78.94 84 ASP A O 1
ATOM 654 N N . GLU A 1 85 ? -4.159 13.948 -12.778 1.00 79.44 85 GLU A N 1
ATOM 655 C CA . GLU A 1 85 ? -5.059 12.797 -12.692 1.00 79.44 85 GLU A CA 1
ATOM 656 C C . GLU A 1 85 ? -4.846 12.028 -11.382 1.00 79.44 85 GLU A C 1
ATOM 658 O O . GLU A 1 85 ? -5.827 11.671 -10.728 1.00 79.44 85 GLU A O 1
ATOM 663 N N . ALA A 1 86 ? -3.589 11.842 -10.961 1.00 76.50 86 ALA A N 1
ATOM 664 C CA . ALA A 1 86 ? -3.234 11.162 -9.713 1.00 76.50 86 ALA A CA 1
ATOM 665 C C . ALA A 1 86 ? -3.779 11.906 -8.486 1.00 76.50 86 ALA A C 1
ATOM 667 O O . ALA A 1 86 ? -4.406 11.306 -7.611 1.00 76.50 86 ALA A O 1
ATOM 668 N N . THR A 1 87 ? -3.609 13.229 -8.458 1.00 72.75 87 THR A N 1
ATOM 669 C CA . THR A 1 87 ? -4.124 14.077 -7.373 1.00 72.75 87 THR A CA 1
ATOM 670 C C . THR A 1 87 ? -5.650 14.016 -7.309 1.00 72.75 87 THR A C 1
ATOM 672 O O . THR A 1 87 ? -6.229 13.825 -6.239 1.00 72.75 87 THR A O 1
ATOM 675 N N . GLY A 1 88 ? -6.321 14.120 -8.460 1.00 73.88 88 GLY A N 1
ATOM 676 C CA . GLY A 1 88 ? -7.778 14.031 -8.529 1.00 73.88 88 GLY A CA 1
ATOM 677 C C . GLY A 1 88 ? -8.324 12.651 -8.147 1.00 73.88 88 GLY A C 1
ATOM 678 O O . GLY A 1 88 ? -9.379 12.573 -7.518 1.00 73.88 88 GLY A O 1
ATOM 679 N N . ALA A 1 89 ? -7.631 11.571 -8.516 1.00 74.81 89 ALA A N 1
ATOM 680 C CA . ALA A 1 89 ? -8.006 10.206 -8.153 1.00 74.81 89 ALA A CA 1
ATOM 681 C C . ALA A 1 89 ? -7.928 9.996 -6.637 1.00 74.81 89 ALA A C 1
ATOM 683 O O . ALA A 1 89 ? -8.935 9.611 -6.045 1.00 74.81 89 ALA A O 1
ATOM 684 N N . MET A 1 90 ? -6.805 10.371 -6.010 1.00 74.44 90 MET A N 1
ATOM 685 C CA . MET A 1 90 ? -6.657 10.307 -4.552 1.00 74.44 90 MET A CA 1
ATOM 686 C C . MET A 1 90 ? -7.775 11.080 -3.846 1.00 74.44 90 MET A C 1
ATOM 688 O O . MET A 1 90 ? -8.485 10.518 -3.017 1.00 74.44 90 MET A O 1
ATOM 692 N N . MET A 1 91 ? -8.009 12.342 -4.223 1.00 70.31 91 MET A N 1
ATOM 693 C CA . MET A 1 91 ? -9.036 13.180 -3.586 1.00 70.31 91 MET A CA 1
ATOM 694 C C . MET A 1 91 ? -10.453 12.593 -3.691 1.00 70.31 91 MET A C 1
ATOM 696 O O . MET A 1 91 ? -11.237 12.708 -2.748 1.00 70.31 91 MET A O 1
ATOM 700 N N . ARG A 1 92 ? -10.798 11.950 -4.816 1.00 71.56 92 ARG A N 1
ATOM 701 C CA . ARG A 1 92 ? -12.107 11.296 -5.000 1.00 71.56 92 ARG A CA 1
ATOM 702 C C . ARG A 1 92 ? -12.237 10.011 -4.191 1.00 71.56 92 ARG A C 1
ATOM 704 O O . ARG A 1 92 ? -13.307 9.760 -3.639 1.00 71.56 92 ARG A O 1
ATOM 711 N N . GLU A 1 93 ? -11.174 9.218 -4.098 1.00 67.81 93 GLU A N 1
ATOM 712 C CA . GLU A 1 93 ? -11.179 7.995 -3.295 1.00 67.81 93 GLU A CA 1
ATOM 713 C C . GLU A 1 93 ? -11.435 8.297 -1.818 1.00 67.81 93 GLU A C 1
ATOM 715 O O . GLU A 1 93 ? -12.282 7.642 -1.221 1.00 67.81 93 GLU A O 1
ATOM 720 N N . PHE A 1 94 ? -10.851 9.357 -1.250 1.00 63.06 94 PHE A N 1
ATOM 721 C CA . PHE A 1 94 ? -11.157 9.773 0.127 1.00 63.06 94 PHE A CA 1
ATOM 722 C C . PHE A 1 94 ? -12.624 10.166 0.345 1.00 63.06 94 PHE A C 1
ATOM 724 O O . PHE A 1 94 ? -13.180 9.941 1.420 1.00 63.06 94 PHE A O 1
ATOM 731 N N . GLN A 1 95 ? -13.275 10.744 -0.667 1.00 56.97 95 GLN A N 1
ATOM 732 C CA . GLN A 1 95 ? -14.690 11.118 -0.583 1.00 56.97 95 GLN A CA 1
ATOM 733 C C . GLN A 1 95 ? -15.625 9.902 -0.688 1.00 56.97 95 GLN A C 1
ATOM 735 O O . GLN A 1 95 ? -16.701 9.906 -0.080 1.00 56.97 95 GLN A O 1
ATOM 740 N N . GLY A 1 96 ? -15.224 8.874 -1.447 1.00 53.69 96 GLY A N 1
ATOM 741 C CA . GLY A 1 96 ? -15.996 7.648 -1.682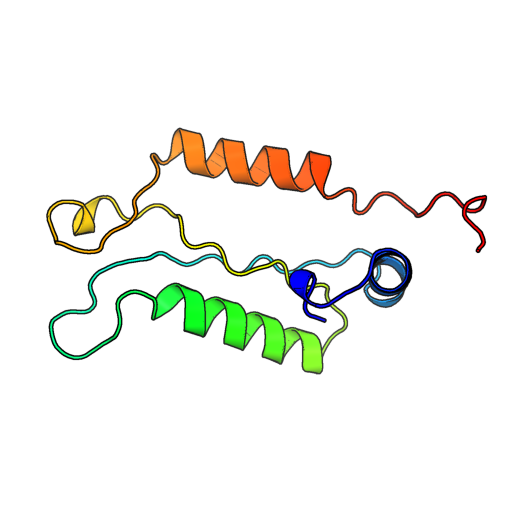 1.00 53.69 96 GLY A CA 1
ATOM 742 C C . GLY A 1 96 ? -15.758 6.538 -0.654 1.00 53.69 96 GLY A C 1
ATOM 743 O O . GLY A 1 96 ? -16.706 5.851 -0.285 1.00 53.69 96 GLY A O 1
ATOM 744 N N . ALA A 1 97 ? -14.529 6.409 -0.143 1.00 57.59 97 ALA A N 1
ATOM 745 C CA . ALA A 1 97 ? -14.111 5.409 0.844 1.00 57.59 97 ALA A CA 1
ATOM 746 C C . ALA A 1 97 ? -14.772 5.599 2.218 1.00 57.59 97 ALA A C 1
ATOM 748 O O . ALA A 1 97 ? -14.643 4.732 3.071 1.00 57.59 97 ALA A O 1
ATOM 749 N N . ALA A 1 98 ? -15.496 6.708 2.416 1.00 54.53 98 ALA A N 1
ATOM 750 C CA . ALA A 1 98 ? -16.435 6.923 3.506 1.00 54.53 98 ALA A CA 1
ATOM 751 C C . ALA A 1 98 ? -15.991 6.271 4.827 1.00 54.53 98 ALA A C 1
ATOM 753 O O . ALA A 1 98 ? -16.665 5.392 5.356 1.00 54.53 98 ALA A O 1
ATOM 754 N N . LEU A 1 99 ? -14.947 6.839 5.434 1.00 55.38 99 LEU A N 1
ATOM 755 C CA . LEU A 1 99 ? -14.759 6.863 6.893 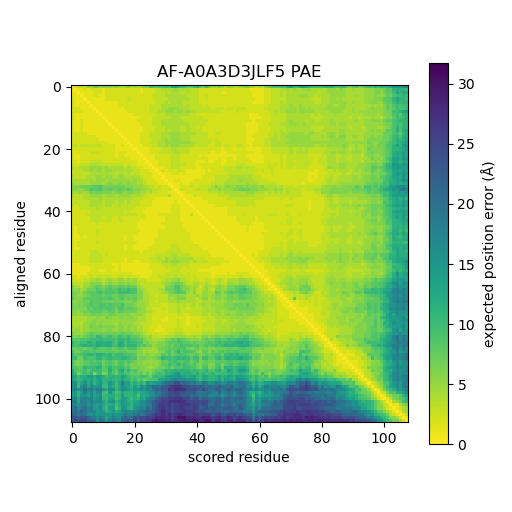1.00 55.38 99 LEU A CA 1
ATOM 756 C C . LEU A 1 99 ? -15.904 7.645 7.579 1.00 55.38 99 LEU A C 1
ATOM 758 O O . LEU A 1 99 ? -15.709 8.375 8.547 1.00 55.38 99 LEU A O 1
ATOM 762 N N . ARG A 1 100 ? -17.115 7.587 7.015 1.00 55.16 100 ARG A N 1
ATOM 763 C CA . ARG A 1 100 ? -18.302 8.191 7.592 1.00 55.16 100 ARG A CA 1
ATOM 764 C C . ARG A 1 100 ? -18.637 7.364 8.828 1.00 55.16 100 ARG A C 1
ATOM 7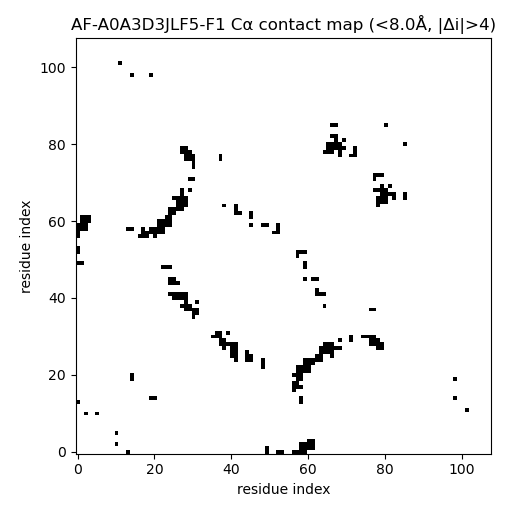66 O O . ARG A 1 100 ? -18.548 6.137 8.755 1.00 55.16 100 ARG A O 1
ATOM 773 N N . PRO A 1 101 ? -19.042 8.002 9.935 1.00 52.19 101 PRO A N 1
ATOM 774 C CA . PRO A 1 101 ? -19.506 7.269 11.097 1.00 52.19 101 PRO A CA 1
ATOM 775 C C . PRO A 1 101 ? -20.588 6.287 10.651 1.00 52.19 101 PRO A C 1
ATOM 777 O O . PRO A 1 101 ? -21.545 6.670 9.968 1.00 52.19 101 PRO A O 1
ATOM 780 N N . VAL A 1 102 ? -20.367 5.012 10.973 1.00 55.41 102 VAL A N 1
ATOM 781 C CA . VAL A 1 102 ? -21.280 3.916 10.661 1.00 55.41 102 VAL A CA 1
ATOM 782 C C . VAL A 1 102 ? -22.667 4.334 11.136 1.00 55.41 102 VAL A C 1
ATOM 784 O O . VAL A 1 102 ? -22.827 4.794 12.268 1.00 55.41 102 VAL A O 1
ATOM 787 N N . ASN A 1 103 ? -23.666 4.243 10.258 1.00 53.59 103 ASN A N 1
ATOM 788 C CA . ASN A 1 103 ? -25.037 4.537 10.643 1.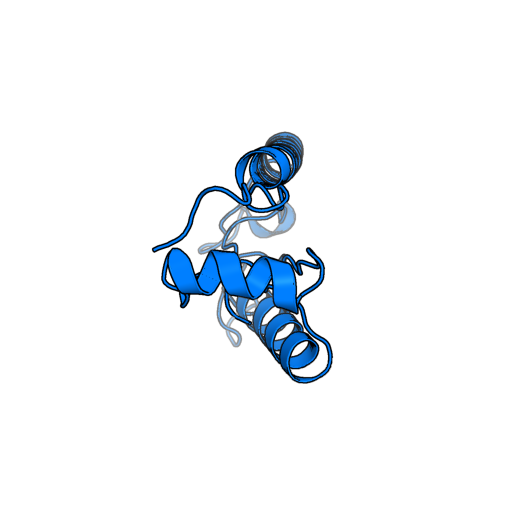00 53.59 103 ASN A CA 1
ATOM 789 C C . ASN A 1 103 ? -25.407 3.609 11.821 1.00 53.59 103 ASN A C 1
ATOM 791 O O . ASN A 1 103 ? -25.365 2.393 11.633 1.00 53.59 103 ASN A O 1
ATOM 795 N N . PRO A 1 104 ? -25.780 4.135 13.006 1.00 54.22 104 PRO A N 1
ATOM 796 C CA . PRO A 1 104 ? -26.058 3.314 14.189 1.00 54.22 104 PRO A CA 1
ATOM 797 C C . PRO A 1 104 ? -27.228 2.336 13.995 1.00 54.22 104 PRO A C 1
ATOM 799 O O . PRO A 1 104 ? -27.413 1.436 14.809 1.00 54.22 104 PRO A O 1
ATOM 802 N N . TRP A 1 105 ? -28.005 2.503 12.919 1.00 47.59 105 TRP A N 1
ATOM 803 C CA . TRP A 1 105 ? -29.128 1.648 12.537 1.00 47.59 105 TRP A CA 1
ATOM 804 C C . TRP A 1 105 ? -28.751 0.482 11.612 1.00 47.59 105 TRP A C 1
ATOM 806 O O . TRP A 1 105 ? -29.625 -0.300 11.250 1.00 47.59 105 TRP A O 1
ATOM 816 N N . VAL A 1 106 ? -27.484 0.357 11.208 1.00 52.47 106 VAL A N 1
ATOM 817 C CA . VAL A 1 106 ? -26.977 -0.847 10.538 1.00 52.47 106 VAL A CA 1
ATOM 818 C C . VAL A 1 106 ? -26.508 -1.799 11.635 1.00 52.47 106 VAL A C 1
ATOM 820 O O . VAL A 1 106 ? -25.366 -1.735 12.083 1.00 52.47 106 VAL A O 1
ATOM 823 N N . GLN A 1 107 ? -27.432 -2.623 12.123 1.00 42.84 107 GLN A N 1
ATOM 824 C CA . GLN A 1 107 ? -27.137 -3.786 12.955 1.00 42.84 107 GLN A CA 1
ATOM 825 C C . GLN A 1 107 ? -27.615 -5.023 12.193 1.00 42.84 107 GLN A C 1
ATOM 827 O O . GLN A 1 107 ? -28.773 -5.044 11.785 1.00 42.84 107 GLN A O 1
ATOM 832 N N . ASP A 1 108 ? -26.680 -5.956 11.994 1.00 54.41 108 ASP A N 1
ATOM 833 C CA . ASP A 1 108 ? -26.794 -7.359 11.559 1.00 54.41 108 ASP A CA 1
ATOM 834 C C . ASP A 1 108 ? -27.789 -7.717 10.433 1.00 54.41 108 ASP A C 1
ATOM 836 O O . ASP A 1 108 ? -29.019 -7.773 10.662 1.00 54.41 108 ASP A O 1
#

Mean predicted aligned error: 6.23 Å

Nearest PDB structures (foldseek):
  3a6h-assembly1_F  TM=8.291E-01  e=1.052E-03  Pseudomonas putida
  3a6g-assembly1_E  TM=8.184E-01  e=1.283E-02  Pseudomonas putida
  6zb9-assembly1_A  TM=3.389E-01  e=2.327E+00  uncultured bacterium

Secondary structure (DSSP, 8-state):
-BGGG--HHHHHHHHHHTTT-EE-----B--BTTTB-TTHHHHHHHHHHHHHHTTS--EEPPPP--B--GGGTTSTT-BB--HHHHHHHHHHHHHHS--PPPPTT---

Radius of gyration: 16.24 Å; Cα contacts (8 Å, |Δi|>4): 157; chains: 1; bounding box: 48×25×38 Å

Solvent-accessible surface area (backbone atoms only — not comparable to full-atom values): 6166 Å² total; per-residue (Å²): 63,61,50,84,78,47,52,74,70,54,43,61,50,45,40,61,73,17,74,57,39,69,42,77,31,72,24,35,22,33,71,51,69,97,84,46,63,41,48,51,45,28,51,52,33,36,49,51,44,46,58,47,24,74,76,46,66,24,37,22,50,61,76,36,61,57,25,77,46,76,86,44,63,89,44,86,78,40,40,69,42,57,66,74,56,48,54,53,50,53,59,50,46,65,68,70,67,52,78,57,81,74,62,90,82,75,70,136

pLDDT: mean 85.46, std 14.34, range [42.84, 98.06]